Protein AF-B7K2W5-F1 (afdb_monomer)

Mean predicted aligned error: 15.52 Å

Sequence (70 aa):
MNIKQKLSLVTQNLSDEQLETLLQLAVTLQNNNPNTLNFTEQITSQAYQEWVSSDNDIYDEIFADEITKG

Foldseek 3Di:
DDPVVVVVVVVVPDDPVVVVVVVVVVVVCVCPVVVPPPPVVVCPDPVNCVCPDPVNPCVCVVCVVVVVPD

Radius of gyration: 25.03 Å; Cα contacts (8 Å, |Δi|>4): 12; chains: 1; bounding box: 51×22×64 Å

Secondary structure (DSSP, 8-state):
--HHHHHHHHHTTS-HHHHHHHHHHHHHHHHT-GGG--HHHHHTSHHHHHHSSGGG-HHHHHSHHHHTT-

Solvent-accessible surface area (backbone atoms only — not comparable to full-atom values): 4308 Å² total; per-residue (Å²): 135,57,72,70,58,52,49,55,62,58,59,72,78,52,54,72,73,58,47,50,55,51,49,52,52,51,51,50,52,62,66,66,30,77,89,59,54,56,64,63,62,59,62,67,31,67,71,44,49,58,57,71,28,78,93,56,48,58,62,65,69,74,42,46,72,62,70,74,71,111

pLDDT: mean 74.95, std 13.56, range [51.88, 93.25]

Structure (mmCIF, N/CA/C/O backbone):
data_AF-B7K2W5-F1
#
_entry.id   AF-B7K2W5-F1
#
loop_
_atom_site.group_PDB
_atom_site.id
_atom_site.type_symbol
_atom_site.label_atom_id
_atom_site.label_alt_id
_atom_site.label_comp_id
_atom_site.label_asym_id
_atom_site.label_entity_id
_atom_site.label_seq_id
_atom_site.pdbx_PDB_ins_code
_atom_site.Cartn_x
_atom_site.Cartn_y
_atom_site.Cartn_z
_atom_site.occupancy
_atom_site.B_iso_or_equiv
_atom_site.auth_seq_id
_atom_site.auth_comp_id
_atom_site.auth_asym_id
_atom_site.auth_atom_id
_atom_site.pdbx_PDB_model_num
ATOM 1 N N . MET A 1 1 ? -21.024 -0.376 -5.686 1.00 71.88 1 MET A N 1
ATOM 2 C CA . MET A 1 1 ? -20.086 0.174 -4.682 1.00 71.88 1 MET A CA 1
ATOM 3 C C . MET A 1 1 ? -18.665 -0.125 -5.136 1.00 71.88 1 MET A C 1
ATOM 5 O O . MET A 1 1 ? -18.361 -1.294 -5.365 1.00 71.88 1 MET A O 1
ATOM 9 N N . ASN A 1 2 ? -17.838 0.899 -5.344 1.00 91.25 2 ASN A N 1
ATOM 10 C CA . ASN A 1 2 ? -16.451 0.725 -5.794 1.00 91.25 2 ASN A CA 1
AT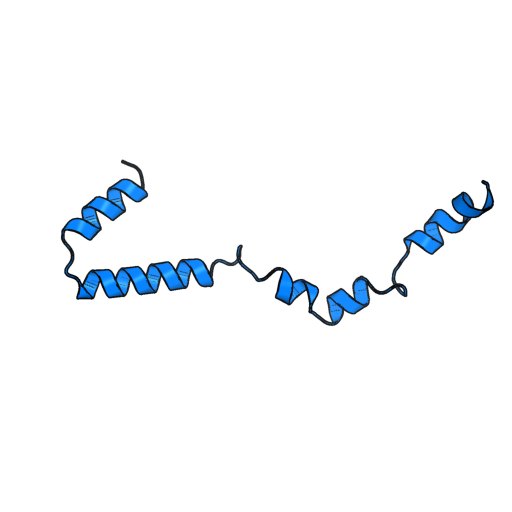OM 11 C C . ASN A 1 2 ?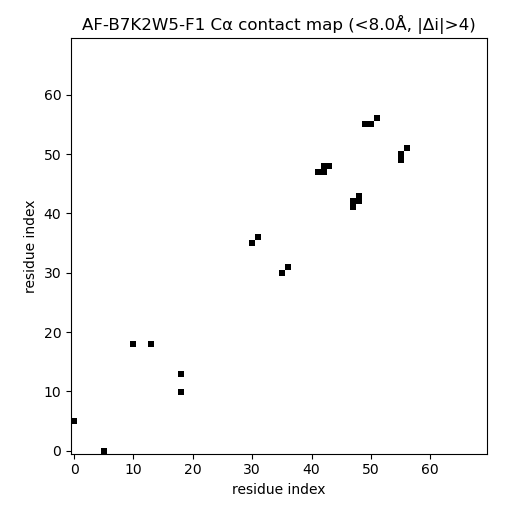 -15.526 0.300 -4.631 1.00 91.25 2 ASN A C 1
ATOM 13 O O . ASN A 1 2 ? -15.924 0.342 -3.466 1.00 91.25 2 ASN A O 1
ATOM 17 N N . ILE A 1 3 ? -14.299 -0.132 -4.945 1.00 89.19 3 ILE A N 1
ATOM 18 C CA . ILE A 1 3 ? -13.343 -0.649 -3.946 1.00 89.19 3 ILE A CA 1
ATOM 19 C C . ILE A 1 3 ? -13.036 0.403 -2.868 1.00 89.19 3 ILE A C 1
ATOM 21 O O . ILE A 1 3 ? -13.042 0.073 -1.685 1.00 89.19 3 ILE A O 1
ATOM 25 N N . LYS A 1 4 ? -12.866 1.678 -3.250 1.00 88.88 4 LYS A N 1
ATOM 26 C CA . LYS A 1 4 ? -12.597 2.780 -2.306 1.00 88.88 4 LYS A CA 1
ATOM 27 C C . LYS A 1 4 ? -13.735 2.966 -1.297 1.00 88.88 4 LYS A C 1
ATOM 29 O O . LYS A 1 4 ? -13.489 3.110 -0.106 1.00 88.88 4 LYS A O 1
ATOM 34 N N . GLN A 1 5 ? -14.980 2.911 -1.765 1.00 90.81 5 GLN A N 1
ATOM 35 C CA . GLN A 1 5 ? -16.165 3.010 -0.914 1.00 90.81 5 GLN A CA 1
ATOM 36 C C . GLN A 1 5 ? -16.253 1.828 0.057 1.00 90.81 5 GLN A C 1
ATOM 38 O O . GLN A 1 5 ? -16.548 2.026 1.231 1.00 90.81 5 GLN A O 1
ATOM 43 N N . LYS A 1 6 ? -15.999 0.599 -0.417 1.00 90.06 6 LYS A N 1
ATOM 44 C CA . LYS A 1 6 ? -16.027 -0.599 0.437 1.00 90.06 6 LYS A CA 1
ATOM 45 C C . LYS A 1 6 ? -14.965 -0.533 1.533 1.00 90.06 6 LYS A C 1
ATOM 47 O O . LYS A 1 6 ? -15.281 -0.814 2.682 1.00 90.06 6 LYS A O 1
ATOM 52 N N . LEU A 1 7 ? -13.744 -0.120 1.187 1.00 87.44 7 LEU A N 1
ATOM 53 C CA . LEU A 1 7 ? -12.663 0.069 2.156 1.00 87.44 7 LEU A CA 1
ATOM 54 C C . LEU A 1 7 ? -13.041 1.107 3.211 1.00 87.44 7 LEU A C 1
ATOM 56 O O . LEU A 1 7 ? -12.922 0.816 4.392 1.00 87.44 7 LEU A O 1
ATOM 60 N N . SER A 1 8 ? -13.586 2.254 2.794 1.00 89.25 8 SER A N 1
ATOM 61 C CA . SER A 1 8 ? -14.031 3.300 3.721 1.00 89.25 8 SER A CA 1
ATOM 62 C C . SER A 1 8 ? -15.072 2.798 4.726 1.00 89.25 8 SER A C 1
ATOM 64 O O . SER A 1 8 ? -14.984 3.128 5.905 1.00 89.25 8 SER A O 1
ATOM 66 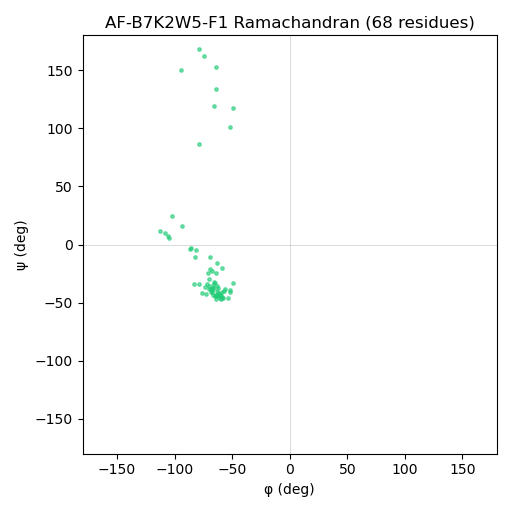N N . LEU A 1 9 ? -16.021 1.962 4.290 1.00 90.00 9 LEU A N 1
ATOM 67 C CA . LEU A 1 9 ? -17.023 1.374 5.183 1.00 90.00 9 LEU A CA 1
ATOM 68 C C . LEU A 1 9 ? -16.405 0.385 6.181 1.00 90.00 9 LEU A C 1
ATOM 70 O O . LEU A 1 9 ? -16.786 0.363 7.348 1.00 90.00 9 LEU A O 1
ATOM 74 N N . VAL A 1 10 ? -15.456 -0.440 5.732 1.00 87.88 10 VAL A N 1
ATOM 75 C CA . VAL A 1 10 ? -14.784 -1.415 6.601 1.00 87.88 10 VAL A CA 1
ATOM 76 C C . VAL A 1 10 ? -13.934 -0.697 7.646 1.00 87.88 10 VAL A C 1
ATOM 78 O O . VAL A 1 10 ? -14.023 -1.033 8.821 1.00 87.88 10 VAL A O 1
ATOM 81 N N . THR A 1 11 ? -13.185 0.337 7.253 1.00 89.81 11 THR A N 1
ATOM 82 C CA . THR A 1 11 ? -12.289 1.080 8.153 1.00 89.81 11 THR A CA 1
ATOM 83 C C . THR A 1 11 ? -13.022 1.890 9.221 1.00 89.81 11 THR A C 1
ATOM 85 O O . THR A 1 11 ? -12.440 2.166 10.260 1.00 89.81 11 THR A O 1
ATOM 88 N N . GLN A 1 12 ? -14.291 2.253 9.007 1.00 90.25 12 GLN A N 1
ATOM 89 C CA . GLN A 1 12 ? -15.087 3.007 9.990 1.00 90.25 12 GLN A CA 1
ATOM 90 C C . GLN A 1 12 ? -15.336 2.248 11.300 1.00 90.25 12 GLN A C 1
ATOM 92 O O . GLN A 1 12 ? -15.594 2.879 12.318 1.00 90.25 12 GLN A O 1
ATOM 97 N N . ASN A 1 13 ? -15.286 0.914 11.273 1.00 89.81 13 ASN A N 1
ATOM 98 C CA . ASN A 1 13 ? -15.606 0.068 12.426 1.00 89.81 13 ASN A CA 1
ATOM 99 C C . ASN A 1 13 ? -14.364 -0.561 13.078 1.00 89.81 13 ASN A C 1
ATOM 101 O O . ASN A 1 13 ? -14.504 -1.438 13.928 1.00 89.81 13 ASN A O 1
ATOM 105 N N . LEU A 1 14 ? -13.164 -0.166 12.649 1.00 91.25 14 LEU A N 1
ATOM 106 C CA . LEU A 1 14 ? -11.904 -0.698 13.163 1.00 91.25 14 LEU A CA 1
ATOM 107 C C . LEU A 1 14 ? -11.354 0.191 14.277 1.00 91.25 14 LEU A C 1
ATOM 109 O O . LEU A 1 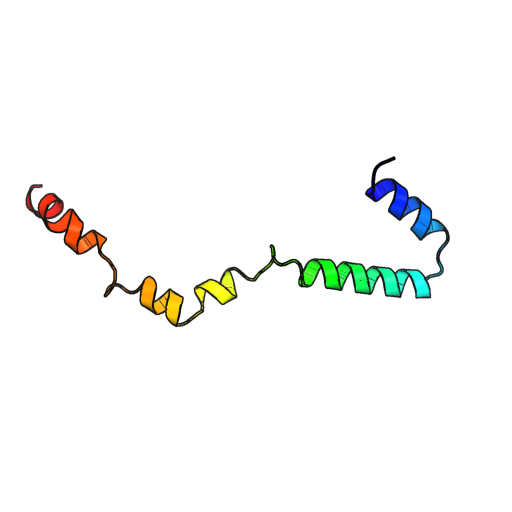14 ? -11.576 1.401 14.277 1.00 91.25 14 LEU A O 1
ATOM 113 N N . SER A 1 15 ? -10.624 -0.412 15.215 1.00 92.88 15 SER A N 1
ATOM 114 C CA . SER A 1 15 ? -9.869 0.339 16.221 1.00 92.88 15 SER A CA 1
ATOM 115 C C . SER A 1 15 ? -8.609 0.970 15.624 1.00 92.88 15 SER A C 1
ATOM 117 O O . SER A 1 15 ? -8.114 0.525 14.585 1.00 92.88 15 SER A O 1
ATOM 119 N N . ASP A 1 16 ? -8.042 1.958 16.317 1.00 91.75 16 ASP A N 1
ATOM 120 C CA . ASP A 1 16 ? -6.806 2.632 15.891 1.00 91.75 16 ASP A CA 1
ATOM 121 C C . ASP A 1 16 ? -5.640 1.649 15.682 1.00 91.75 16 ASP A C 1
ATOM 123 O O . ASP A 1 16 ? -4.917 1.757 14.697 1.00 91.75 16 ASP A O 1
ATOM 127 N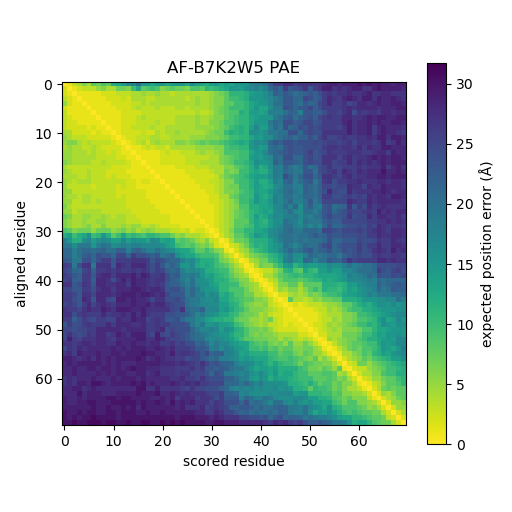 N . GLU A 1 17 ? -5.512 0.624 16.530 1.00 93.25 17 GLU A N 1
ATOM 128 C CA . GLU A 1 17 ? -4.490 -0.432 16.409 1.00 93.25 17 GLU A CA 1
ATOM 129 C C . GLU A 1 17 ? -4.641 -1.257 15.112 1.00 93.25 17 GLU A C 1
ATOM 131 O O . GLU A 1 17 ? -3.671 -1.590 14.422 1.00 93.25 17 GLU A O 1
ATOM 136 N N . GLN A 1 18 ? -5.883 -1.561 14.725 1.00 90.88 18 GLN A N 1
ATOM 137 C CA . GLN A 1 18 ? -6.178 -2.278 13.482 1.00 90.88 18 GLN A CA 1
ATOM 138 C C . GLN A 1 18 ? -5.977 -1.380 12.255 1.00 90.88 18 GLN A C 1
ATOM 140 O O . GLN A 1 18 ? -5.502 -1.842 11.213 1.00 90.88 18 GLN A O 1
ATOM 145 N N . LEU A 1 19 ? -6.314 -0.094 12.375 1.00 92.00 19 LEU A N 1
ATOM 146 C CA . LEU A 1 19 ? -6.082 0.904 11.335 1.00 92.00 19 LEU A CA 1
ATOM 147 C C . LEU A 1 19 ? -4.592 1.159 11.111 1.00 92.00 19 LEU A C 1
ATOM 149 O O . LEU A 1 19 ? -4.180 1.294 9.961 1.00 92.00 19 LEU A O 1
ATOM 153 N N . GLU A 1 20 ? -3.779 1.155 12.165 1.00 92.50 20 GLU A N 1
ATOM 154 C CA . GLU A 1 20 ? -2.324 1.265 12.066 1.00 92.50 20 GLU A CA 1
ATOM 155 C C . GLU A 1 20 ? -1.738 0.109 11.248 1.00 92.50 20 GLU A C 1
ATOM 157 O O . GLU A 1 20 ? -0.966 0.329 10.313 1.00 92.50 20 GLU A O 1
ATOM 162 N N . THR A 1 21 ? -2.183 -1.120 11.519 1.00 91.88 21 THR A N 1
ATOM 163 C CA . THR A 1 21 ? -1.764 -2.305 10.755 1.00 91.88 21 THR A CA 1
ATOM 164 C C . THR A 1 21 ? -2.153 -2.190 9.273 1.00 91.88 21 THR A C 1
ATOM 166 O O . THR A 1 21 ? -1.356 -2.497 8.383 1.00 91.88 21 THR A O 1
ATOM 169 N N . LEU A 1 22 ? -3.365 -1.705 8.977 1.00 90.38 22 LEU A N 1
ATOM 170 C CA . LEU A 1 22 ? -3.814 -1.477 7.598 1.00 90.38 22 LEU A CA 1
ATOM 171 C C . LEU A 1 22 ? -3.038 -0.357 6.899 1.00 90.38 22 LEU A C 1
ATOM 173 O O . LEU A 1 22 ? -2.746 -0.471 5.707 1.00 90.38 22 LEU A O 1
ATOM 177 N N . LEU A 1 23 ? -2.697 0.709 7.623 1.00 90.44 23 LEU A N 1
ATOM 178 C CA . LEU A 1 23 ? -1.888 1.807 7.108 1.00 90.44 23 LEU A CA 1
ATOM 179 C C . LEU A 1 23 ? -0.484 1.318 6.745 1.00 90.44 23 LEU A C 1
ATOM 181 O O . LEU A 1 23 ? -0.015 1.593 5.643 1.00 90.44 23 LEU A O 1
ATOM 185 N N . GLN A 1 24 ? 0.153 0.544 7.626 1.00 92.06 24 GLN A N 1
ATOM 186 C CA . GLN A 1 24 ? 1.460 -0.055 7.359 1.00 92.06 24 GLN A CA 1
ATOM 187 C C . GLN A 1 24 ? 1.417 -0.944 6.108 1.00 92.06 24 GLN A C 1
ATOM 189 O O . GLN A 1 24 ? 2.248 -0.778 5.217 1.00 92.06 24 GLN A O 1
ATOM 194 N N . LEU A 1 25 ? 0.401 -1.807 5.977 1.00 88.31 25 LEU A N 1
ATOM 195 C CA . LEU A 1 25 ? 0.206 -2.631 4.780 1.00 88.31 25 LEU A CA 1
ATOM 196 C C . LEU A 1 25 ? 0.040 -1.782 3.510 1.00 88.31 25 LEU A C 1
ATOM 198 O O . LEU A 1 25 ? 0.649 -2.083 2.483 1.00 88.31 25 LEU A O 1
ATOM 202 N N . ALA A 1 26 ? -0.765 -0.719 3.562 1.00 87.19 26 ALA A N 1
ATOM 203 C CA . ALA A 1 26 ? -0.975 0.170 2.422 1.00 87.19 26 ALA A CA 1
ATOM 204 C C . ALA A 1 26 ? 0.324 0.874 1.994 1.00 87.19 26 ALA A C 1
ATOM 206 O O . ALA A 1 26 ? 0.612 0.940 0.799 1.00 87.19 26 ALA A O 1
ATOM 207 N N . VAL A 1 27 ? 1.133 1.332 2.955 1.00 87.06 27 VAL A N 1
ATOM 208 C CA . VAL A 1 27 ? 2.457 1.926 2.708 1.00 87.06 27 VAL 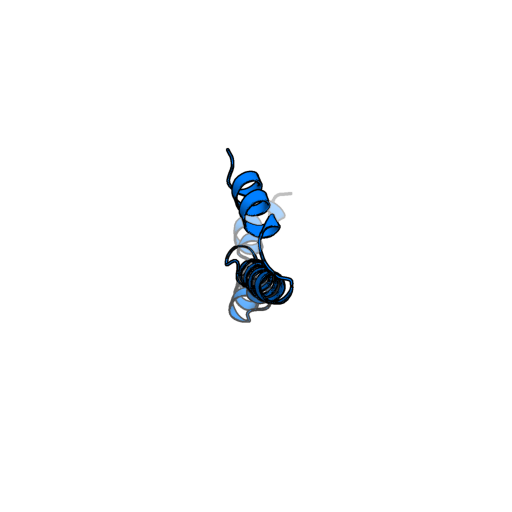A CA 1
ATOM 209 C C . VAL A 1 27 ? 3.411 0.899 2.097 1.00 87.06 27 VAL A C 1
ATOM 211 O O . VAL A 1 27 ? 4.086 1.188 1.112 1.00 87.06 27 VAL A O 1
ATOM 214 N N . THR A 1 28 ? 3.439 -0.330 2.616 1.00 88.00 28 THR A N 1
ATOM 215 C CA . THR A 1 28 ? 4.243 -1.414 2.037 1.00 88.00 28 THR A CA 1
ATOM 216 C C . THR A 1 28 ? 3.838 -1.709 0.593 1.00 88.00 28 THR A C 1
ATOM 218 O O . THR A 1 28 ? 4.708 -1.850 -0.261 1.00 88.00 28 THR A O 1
ATOM 221 N N . LEU A 1 29 ? 2.538 -1.770 0.290 1.00 84.12 29 LEU A N 1
ATOM 222 C CA . LEU A 1 29 ? 2.039 -1.987 -1.072 1.00 84.12 29 LEU A CA 1
ATOM 223 C C . LEU A 1 29 ? 2.348 -0.813 -2.009 1.00 84.12 29 LEU A C 1
ATOM 225 O O . LEU A 1 29 ? 2.608 -1.034 -3.189 1.00 84.12 29 LEU A O 1
ATOM 229 N N . GLN A 1 30 ? 2.329 0.419 -1.498 1.00 82.00 30 GLN A N 1
ATOM 230 C CA . GLN A 1 30 ? 2.723 1.605 -2.254 1.00 82.00 30 GLN A CA 1
ATOM 231 C C . GLN A 1 30 ? 4.211 1.564 -2.619 1.00 82.00 30 GLN A C 1
ATOM 233 O O . GLN A 1 30 ? 4.557 1.842 -3.763 1.00 82.00 30 GLN A O 1
ATOM 238 N N . ASN A 1 31 ? 5.066 1.190 -1.666 1.00 79.12 31 ASN A N 1
ATOM 239 C CA . ASN A 1 31 ? 6.519 1.198 -1.836 1.00 79.12 31 ASN A CA 1
ATOM 240 C C . ASN A 1 31 ? 7.035 -0.006 -2.638 1.00 79.12 31 ASN A C 1
ATOM 242 O O . ASN A 1 31 ? 7.987 0.126 -3.396 1.00 79.12 31 ASN A O 1
ATOM 246 N N . ASN A 1 32 ? 6.397 -1.171 -2.498 1.00 70.00 32 ASN A N 1
ATOM 247 C CA . ASN A 1 32 ? 6.761 -2.400 -3.210 1.00 70.00 32 ASN A CA 1
ATOM 248 C C . ASN A 1 32 ? 5.973 -2.595 -4.510 1.00 70.00 32 ASN A C 1
ATOM 250 O O . ASN A 1 32 ? 5.921 -3.706 -5.042 1.00 70.00 32 ASN A O 1
ATOM 254 N N . ASN A 1 33 ? 5.315 -1.552 -5.020 1.00 66.19 33 ASN A N 1
ATOM 255 C CA . ASN A 1 33 ? 4.654 -1.646 -6.309 1.00 66.19 33 ASN A CA 1
ATOM 256 C C . ASN A 1 33 ? 5.738 -1.841 -7.388 1.00 66.19 33 ASN A C 1
ATOM 258 O O . ASN A 1 33 ? 6.587 -0.971 -7.559 1.00 66.19 33 ASN A O 1
ATOM 262 N N . PRO A 1 34 ? 5.738 -2.943 -8.156 1.00 57.31 34 PRO A N 1
ATOM 263 C CA . PRO A 1 34 ? 6.745 -3.160 -9.196 1.00 57.31 34 PRO A CA 1
ATOM 264 C C . PRO A 1 34 ? 6.682 -2.101 -10.312 1.00 57.31 34 PRO A C 1
ATOM 266 O O . PRO A 1 34 ? 7.639 -1.942 -11.057 1.00 57.31 34 PRO A O 1
ATOM 269 N N . ASN A 1 35 ? 5.592 -1.329 -10.413 1.00 56.16 35 ASN A N 1
ATOM 270 C CA . ASN A 1 35 ? 5.503 -0.174 -11.318 1.00 56.16 35 ASN A CA 1
ATOM 271 C C . ASN A 1 35 ? 6.143 1.103 -10.747 1.00 56.16 35 ASN A C 1
ATOM 273 O O . ASN A 1 35 ? 6.308 2.078 -11.473 1.00 56.16 35 ASN A O 1
ATOM 277 N N . THR A 1 36 ? 6.490 1.109 -9.459 1.00 53.69 36 THR A N 1
ATOM 278 C CA . THR A 1 36 ? 7.379 2.092 -8.830 1.00 53.69 36 THR A CA 1
ATOM 279 C C . THR A 1 36 ? 8.772 1.498 -8.623 1.00 53.69 36 THR A C 1
ATOM 281 O O . THR A 1 36 ? 9.491 1.942 -7.732 1.00 53.69 36 THR A O 1
ATOM 284 N N . LEU A 1 37 ? 9.164 0.490 -9.423 1.00 53.00 37 LEU A N 1
ATOM 285 C CA . LEU A 1 37 ? 10.578 0.174 -9.616 1.00 53.00 37 LEU A CA 1
ATOM 286 C C . LEU A 1 37 ? 11.275 1.490 -9.945 1.00 53.00 37 LEU A C 1
ATOM 288 O O . LEU A 1 37 ? 10.926 2.148 -10.926 1.00 53.00 37 LEU A O 1
ATOM 292 N N . ASN A 1 38 ? 12.197 1.894 -9.072 1.00 55.16 38 ASN A N 1
ATOM 293 C CA . ASN A 1 38 ? 13.007 3.085 -9.234 1.00 55.16 38 ASN A CA 1
ATOM 294 C C . ASN A 1 38 ? 13.643 3.030 -10.625 1.00 55.16 38 ASN A C 1
ATOM 296 O O . ASN A 1 38 ? 14.635 2.336 -10.830 1.00 55.16 38 ASN A O 1
ATOM 300 N N . PHE A 1 39 ? 13.090 3.774 -11.586 1.00 54.88 39 PHE A N 1
ATOM 301 C CA . PHE A 1 39 ? 13.709 3.986 -12.898 1.00 54.88 39 PHE A CA 1
ATOM 302 C C . PHE A 1 39 ? 15.175 4.409 -12.722 1.00 54.88 39 PHE A C 1
ATOM 304 O O . PHE A 1 39 ? 16.055 4.007 -13.476 1.00 54.88 39 PHE A O 1
ATOM 311 N N . THR A 1 40 ? 15.436 5.149 -11.645 1.00 56.28 40 THR A N 1
ATOM 312 C CA . THR A 1 40 ? 16.752 5.532 -11.152 1.00 56.28 40 THR A CA 1
ATOM 313 C C . THR A 1 40 ? 17.690 4.340 -10.947 1.00 56.28 40 THR A C 1
ATOM 315 O O . THR A 1 40 ? 18.817 4.399 -11.414 1.00 56.28 40 THR A O 1
ATOM 318 N N . GLU A 1 41 ? 17.246 3.243 -10.322 1.00 58.50 41 GLU A N 1
ATOM 319 C CA . GLU A 1 41 ? 18.091 2.064 -10.066 1.00 58.50 41 GLU A CA 1
ATOM 320 C C . GLU A 1 41 ? 18.468 1.340 -11.365 1.00 58.50 41 GLU A C 1
ATOM 322 O O . GLU A 1 41 ? 19.618 0.932 -11.535 1.00 58.50 41 GLU A O 1
ATOM 327 N N . GLN A 1 42 ? 17.533 1.245 -12.318 1.00 58.78 42 GLN A N 1
ATOM 328 C CA . GLN A 1 42 ? 17.794 0.638 -13.628 1.00 58.78 42 GLN A CA 1
ATOM 329 C C . GLN A 1 42 ? 18.755 1.482 -14.475 1.00 58.78 42 GLN A C 1
ATOM 331 O O . GLN A 1 42 ? 19.668 0.929 -15.084 1.00 58.78 42 GLN A O 1
ATOM 336 N N . ILE A 1 43 ? 18.607 2.811 -14.454 1.00 60.31 43 ILE A N 1
ATOM 337 C CA . ILE A 1 43 ? 19.495 3.739 -15.170 1.00 60.31 43 ILE A CA 1
ATOM 338 C C . ILE A 1 43 ? 20.893 3.780 -14.531 1.00 60.31 43 ILE A C 1
ATOM 340 O O . ILE A 1 43 ? 21.880 3.992 -15.228 1.00 60.31 43 ILE A O 1
ATOM 344 N N . THR A 1 44 ? 21.023 3.545 -13.223 1.00 64.50 44 THR A N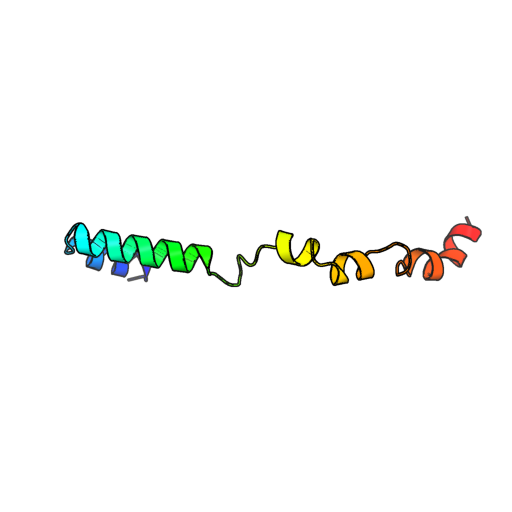 1
ATOM 345 C CA . THR A 1 44 ? 22.336 3.491 -12.549 1.00 64.50 44 THR A CA 1
ATOM 346 C C . THR A 1 44 ? 23.063 2.153 -12.688 1.00 64.50 44 THR A C 1
ATOM 348 O O . THR A 1 44 ? 24.196 2.031 -12.226 1.00 64.50 44 THR A O 1
ATOM 351 N N . SER A 1 45 ? 22.440 1.137 -13.293 1.00 71.50 45 SER A N 1
ATOM 352 C CA . SER A 1 45 ? 23.092 -0.155 -13.510 1.00 71.50 45 SER A CA 1
ATOM 353 C C . SER A 1 45 ? 24.288 -0.005 -14.449 1.00 71.50 45 SER A C 1
ATOM 355 O O . SER A 1 45 ? 24.172 0.595 -15.517 1.00 71.50 45 SER A O 1
ATOM 357 N N . GLN A 1 46 ? 25.416 -0.617 -14.084 1.00 73.50 46 GLN A N 1
ATOM 358 C CA . GLN A 1 46 ? 26.633 -0.645 -14.900 1.00 73.50 46 GLN A CA 1
ATOM 359 C C . GLN A 1 46 ? 26.348 -1.135 -16.328 1.00 73.50 46 GLN A C 1
ATOM 361 O O . GLN A 1 46 ? 26.806 -0.527 -17.286 1.00 73.50 46 GLN A O 1
ATOM 366 N N . ALA A 1 47 ? 25.507 -2.162 -16.479 1.00 73.00 47 ALA A N 1
ATOM 367 C CA . ALA A 1 47 ? 25.135 -2.696 -17.789 1.00 73.00 47 ALA A CA 1
ATOM 368 C C . ALA A 1 47 ? 24.335 -1.693 -18.643 1.00 73.00 47 ALA A C 1
ATOM 370 O O . ALA A 1 47 ? 24.459 -1.683 -19.863 1.00 73.00 47 ALA A O 1
ATOM 371 N N . TYR A 1 48 ? 23.518 -0.840 -18.014 1.00 71.06 48 TYR A N 1
ATOM 372 C CA . TYR A 1 48 ? 22.806 0.227 -18.720 1.00 71.06 48 TYR A CA 1
ATOM 373 C C . TYR A 1 48 ? 23.764 1.351 -19.123 1.00 71.06 48 TYR A C 1
ATOM 375 O O . TYR A 1 48 ? 23.704 1.826 -20.251 1.00 71.06 48 TYR A O 1
ATOM 383 N N . GLN A 1 49 ? 24.677 1.746 -18.231 1.00 75.12 49 GLN A N 1
ATOM 384 C CA . GLN A 1 49 ? 25.705 2.748 -18.536 1.00 75.12 49 GLN A CA 1
ATOM 385 C C . GLN A 1 49 ? 26.639 2.287 -19.663 1.00 75.12 49 GLN A C 1
ATOM 387 O O . GLN A 1 49 ? 27.003 3.088 -20.514 1.00 75.12 49 GLN A O 1
ATOM 392 N N . GLU A 1 50 ? 26.974 0.996 -19.709 1.00 75.50 50 GLU A N 1
ATOM 393 C CA . GLU A 1 50 ? 27.725 0.384 -20.810 1.00 75.50 50 GLU A CA 1
ATOM 394 C C . GLU A 1 50 ? 26.916 0.341 -22.110 1.00 75.50 50 GLU A C 1
ATOM 396 O O . GLU A 1 50 ? 27.469 0.573 -23.176 1.00 75.50 50 GLU A O 1
ATOM 401 N N . TRP A 1 51 ? 25.608 0.083 -22.054 1.00 73.50 51 TRP A N 1
ATOM 402 C CA . TRP A 1 51 ? 24.758 0.088 -23.247 1.00 73.50 51 TRP A CA 1
ATOM 403 C C . TRP A 1 51 ? 24.543 1.496 -23.834 1.00 73.50 51 TRP A C 1
ATOM 405 O O . TRP A 1 51 ? 24.493 1.637 -25.050 1.00 73.50 51 TRP A O 1
ATOM 415 N N . VAL A 1 5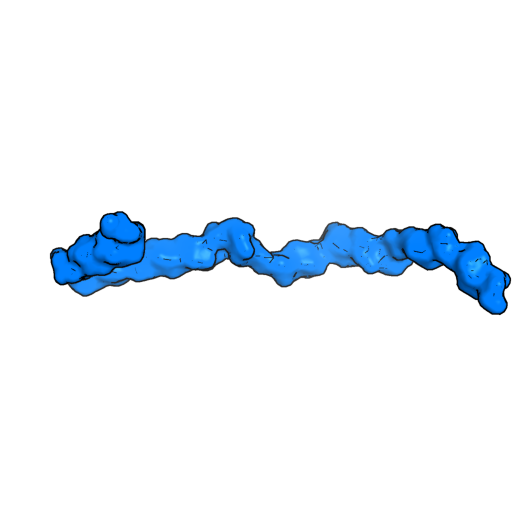2 ? 24.441 2.532 -22.989 1.00 72.69 52 VAL A N 1
ATOM 416 C CA . VAL A 1 52 ? 24.295 3.946 -23.406 1.00 72.69 52 VAL A CA 1
ATOM 417 C C . VAL A 1 52 ? 25.647 4.621 -23.683 1.00 72.69 52 VAL A C 1
ATOM 419 O O . VAL A 1 52 ? 25.684 5.786 -24.073 1.00 72.69 52 VAL A O 1
ATOM 422 N N . SER A 1 53 ? 26.774 3.938 -23.467 1.00 72.94 53 SER A N 1
ATOM 423 C CA . SER A 1 53 ? 28.081 4.538 -23.726 1.00 72.94 53 SER A CA 1
ATOM 424 C C . SER A 1 53 ? 28.257 4.853 -25.213 1.00 72.94 53 SER A C 1
ATOM 426 O O . SER A 1 53 ? 27.707 4.181 -26.085 1.00 72.94 53 SER A O 1
ATOM 428 N N . SER A 1 54 ? 29.078 5.861 -25.502 1.00 66.00 54 SER A N 1
ATOM 429 C CA . SER A 1 54 ? 29.435 6.263 -26.866 1.00 66.00 54 SER A CA 1
ATOM 430 C C . SER A 1 54 ? 30.102 5.140 -27.671 1.00 66.00 54 SER A C 1
ATOM 432 O O . SER A 1 54 ? 30.078 5.178 -28.893 1.00 66.00 54 SER A O 1
ATOM 434 N N . ASP A 1 55 ? 30.655 4.121 -27.004 1.00 67.44 55 ASP A N 1
ATOM 435 C CA . ASP A 1 55 ? 31.224 2.934 -27.659 1.00 67.44 55 ASP A CA 1
ATOM 436 C C . ASP A 1 55 ? 30.144 2.041 -28.301 1.00 67.44 55 ASP A C 1
ATOM 438 O O . ASP A 1 55 ? 30.448 1.249 -29.190 1.00 67.44 55 ASP A O 1
ATOM 442 N N . ASN A 1 56 ? 28.889 2.159 -27.854 1.00 61.56 56 ASN A N 1
ATOM 443 C CA . ASN A 1 56 ? 27.721 1.467 -28.404 1.00 61.56 56 ASN A CA 1
ATOM 444 C C . ASN A 1 56 ? 26.786 2.420 -29.173 1.00 61.56 56 ASN A C 1
ATOM 446 O O . ASN A 1 56 ? 25.671 2.030 -29.539 1.00 61.56 56 ASN A O 1
ATOM 450 N N . ASP A 1 57 ? 27.220 3.660 -29.424 1.00 66.81 57 ASP A N 1
ATOM 451 C CA . ASP A 1 57 ? 26.437 4.643 -30.165 1.00 66.81 57 ASP A CA 1
ATOM 452 C C . ASP A 1 57 ? 26.518 4.381 -31.674 1.00 66.81 57 ASP A C 1
ATOM 454 O O . ASP A 1 57 ? 27.341 4.917 -32.413 1.00 66.81 57 ASP A O 1
ATOM 458 N N . ILE A 1 58 ? 25.626 3.510 -32.137 1.00 66.00 58 ILE A N 1
ATOM 459 C CA . ILE A 1 58 ? 25.516 3.126 -33.547 1.00 66.00 58 ILE A CA 1
ATOM 460 C C . ILE A 1 58 ? 24.994 4.258 -34.442 1.00 66.00 58 ILE A C 1
ATOM 462 O O . ILE A 1 58 ? 25.004 4.112 -35.665 1.00 66.00 58 ILE A O 1
ATOM 466 N N . TYR A 1 59 ? 24.491 5.364 -33.879 1.00 62.91 59 TYR A N 1
ATOM 467 C CA . TYR A 1 59 ? 23.953 6.457 -34.688 1.00 62.91 59 TYR A CA 1
ATOM 468 C C . TYR A 1 59 ? 25.068 7.189 -35.442 1.00 62.91 59 TYR A C 1
ATOM 470 O O . TYR A 1 59 ? 24.891 7.495 -36.621 1.00 62.91 59 TYR A O 1
ATOM 478 N N . ASP A 1 60 ? 26.236 7.378 -34.829 1.00 64.25 60 ASP A N 1
ATOM 479 C CA . ASP A 1 60 ? 27.384 7.993 -35.502 1.00 64.25 60 ASP A CA 1
ATOM 480 C C . ASP A 1 60 ? 27.872 7.145 -36.692 1.00 64.25 60 ASP A C 1
ATOM 482 O O . ASP A 1 60 ? 28.233 7.688 -37.737 1.00 64.25 60 ASP A O 1
ATOM 486 N N . GLU A 1 61 ? 27.813 5.813 -36.587 1.00 64.94 61 GLU A N 1
ATOM 487 C CA . GLU A 1 61 ? 28.202 4.901 -37.671 1.00 64.94 61 GLU A CA 1
ATOM 488 C C . GLU A 1 61 ? 27.154 4.816 -38.791 1.00 64.94 61 GLU A C 1
ATOM 490 O O . GLU A 1 61 ? 27.505 4.813 -39.971 1.00 64.94 61 GLU A O 1
ATOM 495 N N . ILE A 1 62 ? 25.863 4.757 -38.446 1.00 65.56 62 ILE A N 1
ATOM 496 C CA . ILE A 1 62 ? 24.771 4.602 -39.423 1.00 65.56 62 ILE A CA 1
ATOM 497 C C . ILE A 1 62 ? 24.567 5.883 -40.243 1.00 65.56 62 ILE A C 1
ATOM 499 O O . ILE A 1 62 ? 24.224 5.811 -41.424 1.00 65.56 62 ILE A O 1
ATOM 503 N N . PHE A 1 63 ? 24.784 7.052 -39.636 1.00 63.50 63 PHE A N 1
ATOM 504 C CA . PHE A 1 63 ? 24.530 8.355 -40.255 1.00 63.50 63 PHE A CA 1
ATOM 505 C C . PHE A 1 63 ? 25.802 9.088 -40.713 1.00 63.50 63 PHE A C 1
ATOM 507 O O . PHE A 1 63 ? 25.708 10.210 -41.220 1.00 63.50 63 PHE A O 1
ATOM 514 N N . ALA A 1 64 ? 26.982 8.460 -40.629 1.00 62.50 64 ALA A N 1
ATOM 515 C CA . ALA A 1 64 ? 28.240 9.022 -41.136 1.00 62.50 64 ALA A CA 1
ATOM 516 C C . ALA A 1 64 ? 28.130 9.493 -42.603 1.00 62.50 64 ALA A C 1
ATOM 518 O O . ALA A 1 64 ? 28.625 10.562 -42.976 1.00 62.50 64 ALA A O 1
ATOM 519 N N . ASP A 1 65 ? 27.408 8.738 -43.432 1.00 64.12 65 ASP A N 1
ATOM 520 C CA . ASP A 1 65 ? 27.198 9.059 -44.847 1.00 64.12 65 ASP A CA 1
ATOM 521 C C . ASP A 1 65 ? 26.269 10.269 -45.077 1.00 64.12 65 ASP A C 1
ATOM 523 O O . ASP A 1 65 ? 26.379 10.932 -46.113 1.00 64.12 65 ASP A O 1
ATOM 527 N N . GLU A 1 66 ? 25.374 10.587 -44.133 1.00 62.19 66 GLU A N 1
ATOM 528 C CA . GLU A 1 66 ? 24.487 11.759 -44.207 1.00 62.19 66 GLU A CA 1
ATOM 529 C C . GLU A 1 66 ? 25.182 13.041 -43.731 1.00 62.19 66 GLU A C 1
ATOM 531 O O . GLU A 1 66 ? 24.968 14.099 -44.323 1.00 62.19 66 GLU A O 1
ATOM 536 N N . ILE A 1 67 ? 26.081 12.957 -42.741 1.00 60.19 67 ILE A N 1
ATOM 537 C CA . ILE A 1 67 ? 26.878 14.110 -42.278 1.00 60.19 67 ILE A CA 1
ATOM 538 C C . ILE A 1 67 ? 27.847 14.585 -43.372 1.00 60.19 67 ILE A C 1
ATOM 540 O O . ILE A 1 67 ? 28.114 15.778 -43.504 1.00 60.19 67 ILE A O 1
ATOM 544 N N . THR A 1 68 ? 28.348 13.665 -44.199 1.00 61.28 68 THR A N 1
ATOM 545 C CA . THR A 1 68 ? 29.380 13.965 -45.208 1.00 61.28 68 THR A CA 1
ATOM 546 C C . THR A 1 68 ? 28.811 14.462 -46.549 1.00 61.28 68 THR A C 1
ATOM 548 O O . THR A 1 68 ? 29.572 14.812 -47.451 1.00 61.28 68 THR A O 1
ATOM 551 N N . LYS A 1 69 ? 27.480 14.496 -46.713 1.00 59.88 69 LYS A N 1
ATOM 552 C CA . LYS A 1 69 ? 26.797 14.962 -47.940 1.00 59.88 69 LYS A CA 1
ATOM 553 C C . LYS A 1 69 ? 25.997 16.263 -47.770 1.00 59.88 69 LYS A C 1
ATOM 555 O O . LYS A 1 69 ? 25.246 16.615 -48.681 1.00 59.88 69 LYS A O 1
ATOM 560 N N . GLY A 1 70 ? 26.172 16.964 -46.647 1.00 51.88 70 GLY A N 1
ATOM 561 C CA . GLY A 1 70 ? 25.704 18.342 -46.445 1.00 51.88 70 GLY A CA 1
ATO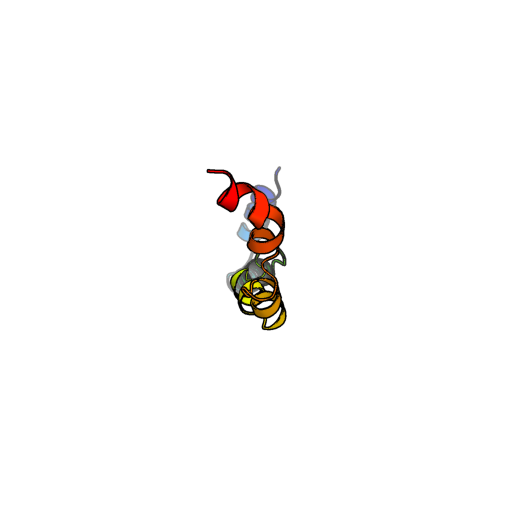M 562 C C . GLY A 1 70 ? 26.622 19.377 -47.080 1.00 51.88 70 GLY A C 1
ATOM 563 O O . GLY A 1 70 ? 27.852 19.258 -46.892 1.00 51.88 70 GLY A O 1
#

Organism: Rippkaea orientalis (strain PCC 8801 / RF-1) (NCBI:txid41431)